Protein AF-W2D1Q8-F1 (afdb_monomer_lite)

Sequence (100 aa):
IPGSVEIGEDLYFDGDFEVLKHHLKSDNSAYGQVKFFLGYSGWTKEQLDSEIVCNSWLVGHSSCRSLILARDDSFWNHVVERLGHPYSTWINYPKNPEMN

Structure (mmCIF, N/CA/C/O backbone):
data_AF-W2D1Q8-F1
#
_entry.id   AF-W2D1Q8-F1
#
loop_
_atom_site.group_PDB
_atom_site.id
_atom_site.type_symbol
_atom_site.label_atom_id
_atom_site.label_alt_id
_atom_site.label_comp_id
_atom_site.label_asym_id
_atom_site.label_entity_id
_atom_site.label_seq_id
_atom_site.pdbx_PDB_ins_code
_atom_site.Cartn_x
_atom_site.Cartn_y
_atom_site.Cartn_z
_atom_site.occupancy
_atom_site.B_iso_or_equiv
_atom_site.auth_seq_id
_atom_site.auth_comp_id
_atom_site.auth_asym_id
_atom_site.auth_atom_id
_atom_site.pdbx_PDB_model_num
ATOM 1 N N . ILE A 1 1 ? -17.032 -5.117 7.156 1.00 81.62 1 ILE A N 1
ATOM 2 C CA . ILE A 1 1 ? -17.776 -3.833 7.242 1.00 81.62 1 ILE A CA 1
ATOM 3 C C . ILE A 1 1 ? -18.638 -3.736 5.987 1.00 81.62 1 ILE A C 1
ATOM 5 O O . ILE A 1 1 ? -18.155 -4.160 4.946 1.00 81.62 1 ILE A O 1
ATOM 9 N N . PRO A 1 2 ? -19.898 -3.277 6.034 1.00 85.62 2 PRO A N 1
ATOM 10 C CA . PRO A 1 2 ? -20.704 -3.132 4.821 1.00 85.62 2 PRO A CA 1
ATOM 11 C C . PRO A 1 2 ? -20.028 -2.207 3.798 1.00 85.62 2 PRO A C 1
ATOM 13 O O . PRO A 1 2 ? -19.421 -1.208 4.178 1.00 85.62 2 PRO A O 1
ATOM 16 N N . GLY A 1 3 ? -20.122 -2.547 2.511 1.00 86.69 3 GLY A N 1
ATOM 17 C CA . GLY A 1 3 ? -19.537 -1.751 1.426 1.00 86.69 3 GLY A CA 1
ATOM 18 C C . GLY A 1 3 ? -18.022 -1.891 1.248 1.00 86.69 3 GLY A C 1
ATOM 19 O O . GLY A 1 3 ? -17.469 -1.214 0.391 1.00 86.69 3 GLY A O 1
ATOM 20 N N . SER A 1 4 ? -17.349 -2.752 2.018 1.00 90.06 4 SER A N 1
ATOM 21 C CA . SER A 1 4 ? -15.922 -3.015 1.819 1.00 90.06 4 SER A CA 1
ATOM 22 C C . SER A 1 4 ? -15.670 -3.887 0.593 1.00 90.06 4 SER A C 1
ATOM 24 O O . SER A 1 4 ? -16.371 -4.879 0.386 1.00 90.06 4 SER A O 1
ATOM 26 N N . VAL A 1 5 ? -14.630 -3.559 -0.166 1.00 89.44 5 VAL A N 1
ATOM 27 C CA . VAL A 1 5 ? -14.182 -4.294 -1.352 1.00 89.44 5 VAL A CA 1
ATOM 28 C C . VAL A 1 5 ? -12.946 -5.111 -0.998 1.00 89.44 5 VAL A C 1
ATOM 30 O O . VAL A 1 5 ? -11.983 -4.582 -0.453 1.00 89.44 5 VAL A O 1
ATOM 33 N N . GLU A 1 6 ? -12.954 -6.403 -1.304 1.00 89.31 6 GLU A N 1
ATOM 34 C CA . GLU A 1 6 ? -11.775 -7.252 -1.126 1.00 89.31 6 GLU A CA 1
ATOM 35 C C . GLU A 1 6 ? -10.734 -6.936 -2.210 1.00 89.31 6 GLU A C 1
ATOM 37 O O . GLU A 1 6 ? -11.036 -6.966 -3.404 1.00 89.31 6 GLU A O 1
ATOM 42 N N . ILE A 1 7 ? -9.514 -6.601 -1.788 1.00 87.19 7 ILE A N 1
ATOM 43 C CA . ILE A 1 7 ? -8.394 -6.243 -2.679 1.00 87.19 7 ILE A CA 1
ATOM 44 C C . ILE A 1 7 ? -7.201 -7.198 -2.543 1.00 87.19 7 ILE A C 1
ATOM 46 O O . ILE A 1 7 ? -6.200 -7.050 -3.242 1.00 87.19 7 ILE A O 1
ATOM 50 N N . GLY A 1 8 ? -7.289 -8.173 -1.641 1.00 81.88 8 GLY A N 1
ATOM 51 C CA . GLY A 1 8 ? -6.276 -9.193 -1.408 1.00 81.88 8 GLY A CA 1
ATOM 52 C C . GLY A 1 8 ? -6.725 -10.170 -0.327 1.00 81.88 8 GLY A C 1
ATOM 53 O O . GLY A 1 8 ? -7.757 -9.964 0.302 1.00 81.88 8 GLY A O 1
ATOM 54 N N . GLU A 1 9 ? -5.928 -11.212 -0.095 1.00 81.50 9 GLU A N 1
ATOM 55 C CA . GLU A 1 9 ? -6.224 -12.245 0.904 1.00 81.50 9 GLU A CA 1
ATOM 56 C C . GLU A 1 9 ? -6.358 -11.617 2.300 1.00 81.50 9 GLU A C 1
ATOM 58 O O . GLU A 1 9 ? -5.399 -11.039 2.826 1.00 81.50 9 GLU A O 1
ATOM 63 N N . ASP A 1 10 ? -7.573 -11.665 2.850 1.00 83.31 10 ASP A N 1
ATOM 64 C CA . ASP A 1 10 ? -7.965 -11.022 4.110 1.00 83.31 10 ASP A CA 1
ATOM 65 C C . ASP A 1 10 ? -7.700 -9.501 4.167 1.00 83.31 10 ASP A C 1
ATOM 67 O O . ASP A 1 10 ? -7.578 -8.914 5.248 1.00 83.31 10 ASP A O 1
ATOM 71 N N . LEU A 1 11 ? -7.621 -8.833 3.009 1.00 86.31 11 LEU A N 1
ATOM 72 C CA . LEU A 1 11 ? -7.415 -7.390 2.898 1.00 86.31 11 LEU A CA 1
ATOM 73 C C . LEU A 1 11 ? -8.595 -6.725 2.202 1.00 86.31 11 LEU A C 1
ATOM 75 O O . LEU A 1 11 ? -8.882 -6.956 1.027 1.00 86.31 11 LEU A O 1
ATOM 79 N N . TYR A 1 12 ? -9.223 -5.815 2.934 1.00 88.00 12 TYR A N 1
ATOM 80 C CA . TYR A 1 12 ? -10.405 -5.101 2.489 1.00 88.00 12 TYR A CA 1
ATOM 81 C C . TYR A 1 12 ? -10.106 -3.608 2.401 1.00 88.00 12 TYR A C 1
ATOM 83 O O . TYR A 1 12 ? -9.486 -3.027 3.295 1.00 88.00 12 TYR A O 1
ATOM 91 N N . PHE A 1 13 ? -10.552 -2.999 1.311 1.00 87.69 13 PHE A N 1
ATOM 92 C CA . PHE A 1 13 ? -10.476 -1.575 1.056 1.00 87.69 13 PHE A CA 1
ATOM 93 C C . PHE A 1 13 ? -11.864 -0.958 1.113 1.00 87.69 13 PHE A C 1
ATOM 95 O O . PHE A 1 13 ? -12.836 -1.549 0.646 1.00 87.69 13 PHE A O 1
ATOM 102 N N . ASP A 1 14 ? -11.915 0.261 1.638 1.00 82.19 14 ASP A N 1
ATOM 103 C CA . ASP A 1 14 ? -13.140 1.042 1.755 1.00 82.19 14 ASP A CA 1
ATOM 104 C C . ASP A 1 14 ? -14.226 0.361 2.615 1.00 82.19 14 ASP A C 1
ATOM 106 O O . ASP A 1 14 ? -14.059 -0.735 3.164 1.00 82.19 14 ASP A O 1
ATOM 110 N N . GLY A 1 15 ? -15.335 1.060 2.808 1.00 85.69 15 GLY A N 1
ATOM 111 C CA . GLY A 1 15 ? -16.495 0.585 3.545 1.00 85.69 15 GLY A CA 1
ATOM 112 C C . GLY A 1 15 ? -17.146 1.694 4.353 1.00 85.69 15 GLY A C 1
ATOM 113 O O . GLY A 1 15 ? -16.695 2.837 4.386 1.00 85.69 15 GLY A O 1
ATOM 114 N N . ASP A 1 16 ? -18.229 1.347 5.038 1.00 88.69 16 ASP A N 1
ATOM 115 C CA . ASP A 1 16 ? -18.951 2.304 5.867 1.00 88.69 16 ASP A CA 1
ATOM 116 C C . ASP A 1 16 ? -18.084 2.803 7.040 1.00 88.69 16 ASP A C 1
ATOM 118 O O . ASP A 1 16 ? -17.812 2.094 8.019 1.00 88.69 16 ASP A O 1
ATOM 122 N N . PHE A 1 17 ? -17.659 4.063 6.928 1.00 86.00 17 PHE A N 1
ATOM 123 C CA . PHE A 1 17 ? -16.808 4.733 7.902 1.00 86.00 17 PHE A CA 1
ATOM 124 C C . PHE A 1 17 ? -17.484 4.917 9.268 1.00 86.00 17 PHE A C 1
ATOM 126 O O . PHE A 1 17 ? -16.804 4.874 10.298 1.00 86.00 17 PHE A O 1
ATOM 133 N N . GLU A 1 18 ? -18.805 5.109 9.316 1.00 86.75 18 GLU A N 1
ATOM 134 C CA . GLU A 1 18 ? -19.532 5.241 10.582 1.00 86.75 18 GLU A CA 1
ATOM 135 C C . GLU A 1 18 ? -19.621 3.898 11.302 1.00 86.75 18 GLU A C 1
ATOM 137 O O . GLU A 1 18 ? -19.355 3.825 12.506 1.00 86.75 18 GLU A O 1
ATOM 142 N N . VAL A 1 19 ? -19.896 2.821 10.562 1.00 86.81 19 VAL A N 1
ATOM 143 C CA . VAL A 1 19 ? -19.895 1.455 11.104 1.00 86.81 19 VAL A CA 1
ATOM 144 C C . VAL A 1 19 ? -18.501 1.089 11.618 1.00 86.81 19 VAL A C 1
ATOM 146 O O . VAL A 1 19 ? -18.368 0.592 12.738 1.00 86.81 19 VAL A O 1
ATOM 149 N N . LEU A 1 20 ? -17.446 1.407 10.862 1.00 86.75 20 LEU A N 1
ATOM 150 C CA . LEU A 1 20 ? -16.063 1.187 11.291 1.00 86.75 20 LEU A CA 1
ATOM 151 C C . LEU A 1 20 ? -15.731 1.955 12.580 1.00 86.75 20 LEU A C 1
ATOM 153 O O . LEU A 1 20 ? -15.170 1.380 13.514 1.00 86.75 20 LEU A O 1
ATOM 157 N N . LYS A 1 21 ? -16.108 3.237 12.671 1.00 85.31 21 LYS A N 1
ATOM 158 C CA . LYS A 1 21 ? -15.917 4.044 13.888 1.00 85.31 21 LYS A CA 1
ATOM 159 C C . LYS A 1 21 ? -16.682 3.487 15.083 1.00 85.31 21 LYS A C 1
ATOM 161 O O . LYS A 1 21 ? -16.163 3.542 16.196 1.00 85.31 21 LYS A O 1
ATOM 166 N N . HIS A 1 22 ? -17.898 2.983 14.877 1.00 87.06 22 HIS A N 1
ATOM 167 C CA . HIS A 1 22 ? -18.671 2.354 15.943 1.00 87.06 22 HIS A CA 1
ATOM 168 C C . HIS A 1 22 ? -17.951 1.108 16.472 1.00 87.06 22 HIS A C 1
ATOM 170 O O . HIS A 1 22 ? -17.718 1.017 17.675 1.00 87.06 22 HIS A O 1
ATOM 176 N N . HIS A 1 23 ? -17.497 0.229 15.572 1.00 83.56 23 HIS A N 1
ATOM 177 C CA . HIS A 1 23 ? -16.746 -0.975 15.931 1.00 83.56 23 HIS A CA 1
ATOM 178 C C . HIS A 1 23 ? -15.439 -0.670 16.670 1.00 83.56 23 HIS A C 1
ATOM 180 O O . HIS A 1 23 ? -15.168 -1.288 17.696 1.00 83.56 23 HIS A O 1
ATOM 186 N N . LEU A 1 24 ? -14.670 0.321 16.207 1.00 83.94 24 LEU A N 1
ATOM 187 C CA . LEU A 1 24 ? -13.424 0.745 16.860 1.00 83.94 24 LEU A CA 1
ATOM 188 C C . LEU A 1 24 ? -13.645 1.300 18.275 1.00 83.94 24 LEU A C 1
ATOM 190 O O . LEU A 1 24 ? -12.747 1.227 19.107 1.00 83.94 24 LEU A O 1
ATOM 194 N N . LYS A 1 25 ? -14.818 1.885 18.545 1.00 83.56 25 LYS A N 1
ATOM 195 C CA . LYS A 1 25 ? -15.176 2.406 19.874 1.00 83.56 25 LYS A CA 1
ATOM 196 C C . LYS A 1 25 ? -15.739 1.332 20.798 1.00 83.56 25 LYS A C 1
ATOM 198 O O . LYS A 1 25 ? -15.598 1.461 22.010 1.00 83.56 25 LYS A O 1
ATOM 203 N N . SER A 1 26 ? -16.419 0.327 20.247 1.00 82.75 26 SER A N 1
ATOM 204 C CA . SER A 1 26 ? -17.038 -0.748 21.025 1.00 82.75 26 SER A CA 1
ATOM 205 C C . SER A 1 26 ? -16.067 -1.873 21.372 1.00 82.75 26 SER A C 1
ATOM 207 O O . SER A 1 26 ? -16.257 -2.538 22.386 1.00 82.75 26 SER A O 1
ATOM 209 N N . ASP A 1 27 ? -15.059 -2.108 20.530 1.00 73.06 27 ASP A N 1
ATOM 210 C CA . ASP A 1 27 ? -14.138 -3.230 20.673 1.00 73.06 27 ASP A CA 1
ATOM 211 C C . ASP A 1 27 ? -12.700 -2.829 20.313 1.00 73.06 27 ASP A C 1
ATOM 213 O O . ASP A 1 27 ? -12.409 -2.339 19.220 1.00 73.06 27 ASP A O 1
ATOM 217 N N . ASN A 1 28 ? -11.779 -3.093 21.241 1.00 69.69 28 ASN A N 1
ATOM 218 C CA . ASN A 1 28 ? -10.356 -2.851 21.042 1.00 69.69 28 ASN A CA 1
ATOM 219 C C . ASN A 1 28 ? -9.681 -3.911 20.145 1.00 69.69 28 ASN A C 1
ATOM 221 O O . ASN A 1 28 ? -8.512 -3.752 19.790 1.00 69.69 28 ASN A O 1
ATOM 225 N N . SER A 1 29 ? -10.371 -4.987 19.758 1.00 71.44 29 SER A N 1
ATOM 226 C CA . SER A 1 29 ? -9.814 -6.036 18.889 1.00 71.44 29 SER A CA 1
ATOM 227 C C . SER A 1 29 ? -9.389 -5.520 17.506 1.00 71.44 29 SER A C 1
ATOM 229 O O . SER A 1 29 ? -8.481 -6.077 16.889 1.00 71.44 29 SER A O 1
ATOM 231 N N . ALA A 1 30 ? -9.982 -4.415 17.045 1.00 69.69 30 ALA A N 1
ATOM 232 C CA . ALA A 1 30 ? -9.677 -3.786 15.763 1.00 69.69 30 ALA A CA 1
ATOM 233 C C . ALA A 1 30 ? -8.387 -2.933 15.770 1.00 69.69 30 ALA A C 1
ATOM 235 O O . ALA A 1 30 ? -7.906 -2.529 14.703 1.00 69.69 30 ALA A O 1
ATOM 236 N N . TYR A 1 31 ? -7.779 -2.678 16.938 1.00 70.81 31 TYR A N 1
ATOM 237 C CA . TYR A 1 31 ? -6.494 -1.978 17.005 1.00 70.81 31 TYR A CA 1
ATOM 238 C C . TYR A 1 31 ? -5.403 -2.786 16.293 1.00 70.81 31 TYR A C 1
ATOM 240 O O . TYR A 1 31 ? -5.119 -3.931 16.628 1.00 70.81 31 TYR A O 1
ATOM 248 N N . GLY A 1 32 ? -4.763 -2.166 15.298 1.00 73.81 32 GLY A N 1
ATOM 249 C CA . GLY A 1 32 ? -3.708 -2.802 14.504 1.00 73.81 32 GLY A CA 1
ATOM 250 C C . GLY A 1 32 ? -4.204 -3.663 13.340 1.00 73.81 32 GLY A C 1
ATOM 251 O O . GLY A 1 32 ? -3.368 -4.193 12.617 1.00 73.81 32 GLY A O 1
ATOM 252 N N . GLN A 1 33 ? -5.521 -3.760 13.128 1.00 81.00 33 GLN A N 1
ATOM 253 C CA . GLN A 1 33 ? -6.123 -4.390 11.943 1.00 81.00 33 GLN A CA 1
ATOM 254 C C . GLN A 1 33 ? -6.608 -3.360 10.912 1.00 81.00 33 GLN A C 1
ATOM 256 O O . GLN A 1 33 ? -6.879 -3.699 9.766 1.00 81.00 33 GLN A O 1
ATOM 261 N N . VAL A 1 34 ? -6.699 -2.090 11.314 1.00 83.81 34 VAL A N 1
ATOM 262 C CA . VAL A 1 34 ? -7.194 -0.988 10.486 1.00 83.81 34 VAL A CA 1
ATOM 263 C C . VAL A 1 34 ? -6.099 0.057 10.321 1.00 83.81 34 VAL A C 1
ATOM 265 O O . VAL A 1 34 ? -5.456 0.459 11.296 1.00 83.81 34 VAL A O 1
ATOM 268 N N . LYS A 1 35 ? -5.911 0.527 9.087 1.00 83.94 35 LYS A N 1
ATOM 269 C CA . LYS A 1 35 ? -4.984 1.606 8.752 1.00 83.94 35 LYS A CA 1
ATOM 270 C C . LYS A 1 35 ? -5.699 2.653 7.909 1.00 83.94 35 LYS A C 1
ATOM 272 O O . LYS A 1 35 ? -6.321 2.327 6.905 1.00 83.94 35 LYS A O 1
ATOM 277 N N . PHE A 1 36 ? -5.604 3.905 8.339 1.00 84.06 36 PHE A N 1
ATOM 278 C CA . PHE A 1 36 ? -6.174 5.040 7.625 1.00 84.06 36 PHE A CA 1
ATOM 279 C C . PHE A 1 36 ? -5.105 5.692 6.756 1.00 84.06 36 PHE A C 1
ATOM 281 O O . PHE A 1 36 ? -3.984 5.923 7.213 1.00 84.06 36 PHE A O 1
ATOM 288 N N . PHE A 1 37 ? -5.476 6.012 5.523 1.00 83.00 37 PHE A N 1
ATOM 289 C CA . PHE A 1 37 ? -4.651 6.758 4.583 1.00 83.00 37 PHE A CA 1
ATOM 290 C C . PHE A 1 37 ? -5.388 8.039 4.203 1.00 83.00 37 PHE A C 1
ATOM 292 O O . PHE A 1 37 ? -6.601 8.020 3.994 1.00 83.00 37 PHE A O 1
ATOM 299 N N . LEU A 1 38 ? -4.661 9.154 4.145 1.00 83.31 38 LEU A N 1
ATOM 300 C CA . LEU A 1 38 ? -5.193 10.428 3.681 1.00 83.31 38 LEU A CA 1
ATOM 301 C C . LEU A 1 38 ? -4.567 10.748 2.325 1.00 83.31 38 LEU A C 1
ATOM 303 O O . LEU A 1 38 ? -3.358 10.944 2.234 1.00 83.31 38 LEU A O 1
ATOM 307 N N . GLY A 1 39 ? -5.408 10.807 1.295 1.00 82.31 39 GLY A N 1
ATOM 308 C CA . GLY A 1 39 ? -4.969 10.946 -0.089 1.00 82.31 39 GLY A CA 1
ATOM 309 C C . GLY A 1 39 ? -4.686 9.602 -0.756 1.00 82.31 39 GLY A C 1
ATOM 310 O O . GLY A 1 39 ? -4.696 8.545 -0.126 1.00 82.31 39 GLY A O 1
ATOM 311 N N . TYR A 1 40 ? -4.472 9.661 -2.063 1.00 86.00 40 TYR A N 1
ATOM 312 C CA . TYR A 1 40 ? -4.157 8.510 -2.894 1.00 86.00 40 TYR A CA 1
ATOM 313 C C . TYR A 1 40 ? -3.232 8.948 -4.025 1.00 86.00 40 TYR A C 1
ATOM 315 O O . TYR A 1 40 ? -3.273 10.098 -4.465 1.00 86.00 40 TYR A O 1
ATOM 323 N N . SER A 1 41 ? -2.414 8.017 -4.501 1.00 85.44 41 SER A N 1
ATOM 324 C CA . SER A 1 41 ? -1.707 8.174 -5.768 1.00 85.44 41 SER A CA 1
ATOM 325 C C . SER A 1 41 ? -2.612 7.671 -6.884 1.00 85.44 41 SER A C 1
ATOM 327 O O . SER A 1 41 ? -3.195 6.592 -6.771 1.00 85.44 41 S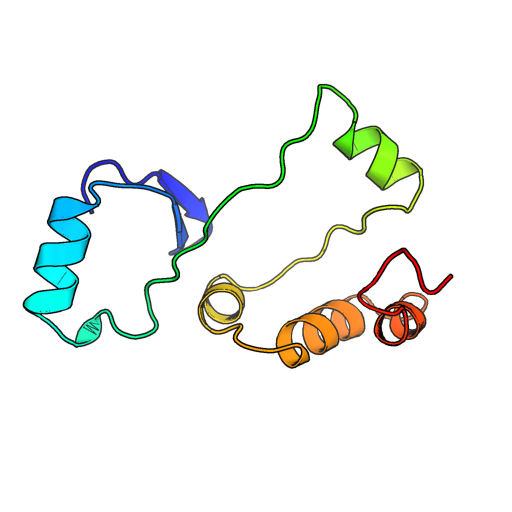ER A O 1
ATOM 329 N N . GLY A 1 42 ? -2.763 8.465 -7.940 1.00 87.75 42 GLY A N 1
ATOM 330 C CA . GLY A 1 42 ? -3.558 8.118 -9.111 1.00 87.75 42 GLY A CA 1
ATOM 331 C C . GLY A 1 42 ? -2.707 8.193 -10.368 1.00 87.75 42 GLY A C 1
ATOM 332 O O . GLY A 1 42 ? -1.876 9.089 -10.497 1.00 87.75 42 GLY A O 1
ATOM 333 N N . TRP A 1 43 ? -2.943 7.270 -11.294 1.00 90.56 43 TRP A N 1
ATOM 334 C CA . TRP A 1 43 ? -2.278 7.242 -12.591 1.00 90.56 43 TRP A CA 1
ATOM 335 C C . TRP A 1 43 ? -3.279 7.531 -13.701 1.00 90.56 43 TRP A C 1
ATOM 337 O O . TRP A 1 43 ? -4.430 7.088 -13.662 1.00 90.56 43 TRP A O 1
ATOM 347 N N . THR A 1 44 ? -2.824 8.271 -14.706 1.00 90.81 44 THR A N 1
ATOM 348 C CA . THR A 1 44 ? -3.546 8.407 -15.973 1.00 90.81 44 THR A CA 1
ATOM 349 C C . THR A 1 44 ? -3.389 7.137 -16.817 1.00 90.81 44 THR A C 1
ATOM 351 O O . THR A 1 44 ? -2.569 6.264 -16.518 1.00 90.81 44 THR A O 1
ATOM 354 N N . LYS A 1 45 ? -4.211 6.992 -17.863 1.00 91.69 45 LYS A N 1
ATOM 355 C CA . LYS A 1 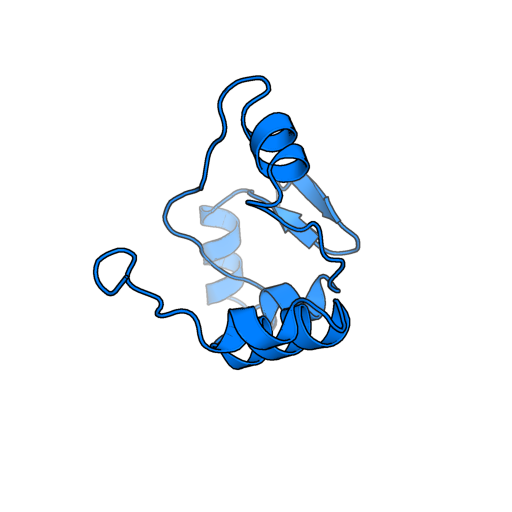45 ? -4.182 5.813 -18.741 1.00 91.69 45 LYS A CA 1
ATOM 356 C C . LYS A 1 45 ? -2.763 5.588 -19.286 1.00 91.69 45 LYS A C 1
ATOM 358 O O . LYS A 1 45 ? -2.158 6.536 -19.768 1.00 91.69 45 LYS A O 1
ATOM 363 N N . GLU A 1 46 ? -2.263 4.351 -19.205 1.00 90.31 46 GLU A N 1
ATOM 364 C CA . GLU A 1 46 ? -0.928 3.911 -19.673 1.00 90.31 46 GLU A CA 1
ATOM 365 C C . GLU A 1 46 ? 0.281 4.530 -18.937 1.00 90.31 46 GLU A C 1
ATOM 367 O O . GLU A 1 46 ? 1.424 4.152 -19.204 1.00 90.31 46 GLU A O 1
ATOM 372 N N . GLN A 1 47 ? 0.064 5.434 -17.976 1.00 89.62 47 GLN A N 1
ATOM 373 C CA . GLN A 1 47 ? 1.151 6.076 -17.236 1.00 89.62 47 GLN A CA 1
ATOM 374 C C . GLN A 1 47 ? 1.906 5.077 -16.359 1.00 89.62 47 GLN A C 1
ATOM 376 O O . GLN A 1 47 ? 3.127 5.004 -16.438 1.00 89.62 47 GLN A O 1
ATOM 381 N N . LEU A 1 48 ? 1.189 4.282 -15.558 1.00 87.44 48 LEU A N 1
ATOM 382 C CA . LEU A 1 48 ? 1.815 3.294 -14.677 1.00 87.44 48 LEU A CA 1
ATOM 383 C C . LEU A 1 48 ? 2.626 2.267 -15.479 1.00 87.44 48 LEU A C 1
ATOM 385 O O . LEU A 1 48 ? 3.770 1.987 -15.136 1.00 87.44 48 LEU A O 1
ATOM 389 N N . ASP A 1 49 ? 2.060 1.759 -16.576 1.00 88.25 49 ASP A N 1
ATOM 390 C CA . ASP A 1 49 ? 2.736 0.797 -17.450 1.00 88.25 49 ASP A CA 1
ATOM 391 C C . ASP A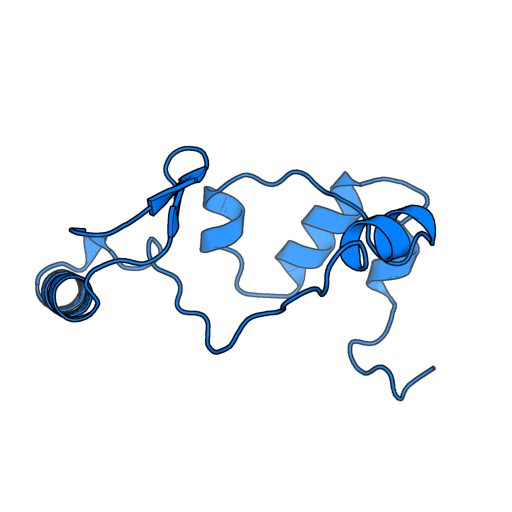 1 49 ? 4.020 1.391 -18.040 1.00 88.25 49 ASP A C 1
ATOM 393 O O . ASP A 1 49 ? 5.073 0.752 -18.031 1.00 88.25 49 ASP A O 1
ATOM 397 N N . SER A 1 50 ? 3.956 2.647 -18.494 1.00 87.50 50 SER A N 1
ATOM 398 C CA . SER A 1 50 ? 5.118 3.365 -19.023 1.00 87.50 50 SER A CA 1
ATOM 399 C C . SER A 1 50 ? 6.192 3.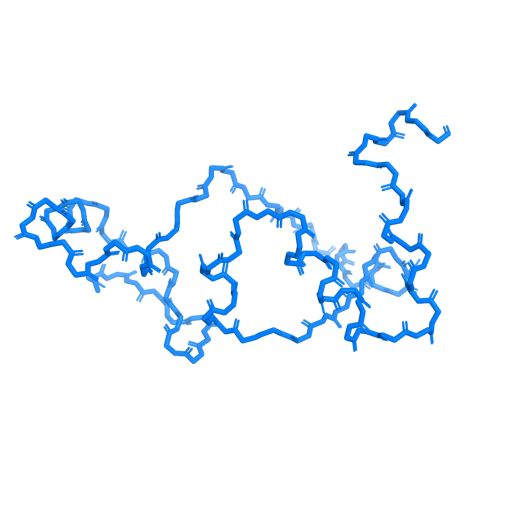573 -17.955 1.00 87.50 50 SER A C 1
ATOM 401 O O . SER A 1 50 ? 7.374 3.370 -18.221 1.00 87.50 50 SER A O 1
ATOM 403 N N . GLU A 1 51 ? 5.804 3.945 -16.735 1.00 85.44 51 GLU A N 1
ATOM 404 C CA . GLU A 1 51 ? 6.743 4.161 -15.633 1.00 85.44 51 GLU A CA 1
ATOM 405 C C . GLU A 1 51 ? 7.400 2.844 -15.172 1.00 85.44 51 GLU A C 1
ATOM 407 O O . GLU A 1 51 ? 8.587 2.841 -14.835 1.00 85.44 51 GLU A O 1
ATOM 412 N N . ILE A 1 52 ? 6.682 1.716 -15.218 1.00 85.50 52 ILE A N 1
ATOM 413 C CA . ILE A 1 52 ? 7.252 0.380 -14.973 1.00 85.50 52 ILE A CA 1
ATOM 414 C C . ILE A 1 52 ? 8.280 0.030 -16.060 1.00 85.50 52 ILE A C 1
ATOM 416 O O . ILE A 1 52 ? 9.397 -0.376 -15.740 1.00 85.50 52 ILE A O 1
ATOM 420 N N . VAL A 1 53 ? 7.949 0.232 -17.342 1.00 85.56 53 VAL A N 1
ATOM 421 C CA . VAL A 1 53 ? 8.872 -0.030 -18.468 1.00 85.56 53 VAL A CA 1
ATOM 422 C C . VAL A 1 53 ? 10.114 0.868 -18.404 1.00 85.56 53 VAL A C 1
ATOM 424 O O . VAL A 1 53 ? 11.220 0.426 -18.714 1.00 85.56 53 VAL A O 1
ATOM 427 N N . CYS A 1 54 ? 9.959 2.111 -17.945 1.00 82.94 54 CYS A N 1
ATOM 428 C CA . CYS A 1 54 ? 11.053 3.058 -17.727 1.00 82.94 54 CYS A CA 1
ATOM 429 C C . CYS A 1 54 ? 11.857 2.798 -16.436 1.00 82.94 54 CYS A C 1
ATOM 431 O O . CYS A 1 54 ? 12.668 3.644 -16.059 1.00 82.94 54 CYS A O 1
ATOM 433 N N . ASN A 1 55 ? 11.650 1.669 -15.743 1.00 77.69 55 ASN A N 1
ATOM 434 C CA . ASN A 1 55 ? 12.283 1.332 -14.458 1.00 77.69 55 ASN A CA 1
ATOM 435 C C . ASN A 1 55 ? 12.097 2.406 -13.365 1.00 77.69 55 ASN A C 1
ATOM 437 O O . ASN A 1 55 ? 12.913 2.512 -12.450 1.00 77.69 55 ASN A O 1
ATOM 441 N N . SER A 1 56 ? 11.039 3.216 -13.461 1.00 76.06 56 SER A N 1
ATOM 442 C CA . SER A 1 56 ? 10.685 4.227 -12.455 1.00 76.06 56 SER A CA 1
ATOM 443 C C . SER A 1 56 ? 9.863 3.628 -11.310 1.00 76.06 56 SER A C 1
ATOM 445 O O . SER A 1 56 ? 9.932 4.118 -10.187 1.00 76.06 56 SER A O 1
ATOM 447 N N . TRP A 1 57 ? 9.150 2.525 -11.568 1.00 81.31 57 TRP A N 1
ATOM 448 C CA . TRP A 1 57 ? 8.520 1.696 -10.539 1.00 81.31 57 TRP A CA 1
ATOM 449 C C . TRP A 1 57 ? 8.945 0.243 -10.661 1.00 81.31 57 TRP A C 1
ATOM 451 O O . TRP A 1 57 ? 9.115 -0.286 -11.758 1.00 81.31 57 TRP A O 1
ATOM 461 N N . LEU A 1 58 ? 9.038 -0.418 -9.511 1.00 79.44 58 LEU A N 1
ATOM 462 C CA . LEU A 1 58 ? 9.242 -1.854 -9.412 1.00 79.44 58 LEU A CA 1
ATOM 463 C C . LEU A 1 58 ? 8.053 -2.479 -8.684 1.00 79.44 58 LEU A C 1
ATOM 465 O O . LEU A 1 58 ? 7.640 -2.005 -7.624 1.00 79.44 58 LEU A O 1
ATOM 469 N N . VAL A 1 59 ? 7.508 -3.553 -9.247 1.00 81.00 59 VAL A N 1
ATOM 470 C CA . VAL A 1 59 ? 6.385 -4.277 -8.646 1.00 81.00 59 VAL A CA 1
ATOM 471 C C . VAL A 1 59 ? 6.935 -5.315 -7.672 1.00 81.00 59 VAL A C 1
ATOM 473 O O . VAL A 1 59 ? 7.660 -6.226 -8.065 1.00 81.00 59 VAL A O 1
ATOM 476 N N . GLY A 1 60 ? 6.599 -5.169 -6.390 1.00 78.00 60 GLY A N 1
ATOM 477 C CA . GLY A 1 60 ? 6.987 -6.099 -5.331 1.00 78.00 60 GLY A CA 1
ATOM 478 C C . GLY A 1 60 ? 5.790 -6.813 -4.713 1.00 78.00 60 GLY A C 1
ATOM 479 O O . GLY A 1 60 ? 4.691 -6.267 -4.644 1.00 78.00 60 GLY A O 1
ATOM 480 N N . HIS A 1 61 ? 6.019 -8.022 -4.200 1.00 74.31 61 HIS A N 1
ATOM 481 C CA . HIS A 1 61 ? 5.003 -8.795 -3.484 1.00 74.31 61 HIS A CA 1
ATOM 482 C C . HIS A 1 61 ? 5.204 -8.703 -1.965 1.00 74.31 61 HIS A C 1
ATOM 484 O O . HIS A 1 61 ? 6.290 -8.943 -1.427 1.00 74.31 61 HIS A O 1
ATOM 490 N N . SER A 1 62 ? 4.137 -8.368 -1.241 1.00 73.00 62 SER A N 1
ATOM 491 C CA . SER A 1 62 ? 4.130 -8.276 0.224 1.00 73.00 62 SER A CA 1
ATOM 492 C C . SER A 1 62 ? 2.876 -8.918 0.789 1.00 73.00 62 SER A C 1
ATOM 494 O O . SER A 1 62 ? 1.829 -8.883 0.154 1.00 73.00 62 SER A O 1
ATOM 496 N N . SER A 1 63 ? 2.976 -9.493 1.987 1.00 77.44 63 SER A N 1
ATOM 497 C CA . SER A 1 63 ? 1.800 -10.026 2.670 1.00 77.44 63 SER A CA 1
ATOM 498 C C . SER A 1 63 ? 0.912 -8.888 3.180 1.00 77.44 63 SER A C 1
ATOM 500 O O . SER A 1 63 ? 1.401 -7.851 3.646 1.00 77.44 63 SER A O 1
ATOM 502 N N . CYS A 1 64 ? -0.403 -9.104 3.140 1.00 75.56 64 CYS A N 1
ATOM 503 C CA . CYS A 1 64 ? -1.413 -8.158 3.618 1.00 75.56 64 CYS A CA 1
ATOM 504 C C . CYS A 1 64 ? -1.166 -7.7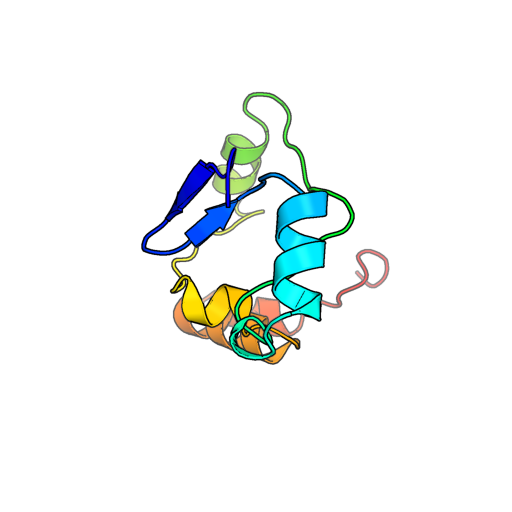37 5.076 1.00 75.56 64 CYS A C 1
ATOM 506 O O . CYS A 1 64 ? -1.234 -6.558 5.423 1.00 75.56 64 CYS A O 1
ATOM 508 N N . ARG A 1 65 ? -0.764 -8.691 5.926 1.00 74.50 65 ARG A N 1
ATOM 509 C CA . ARG A 1 65 ? -0.429 -8.436 7.334 1.00 74.50 65 ARG A CA 1
ATOM 510 C C . ARG A 1 65 ? 0.755 -7.482 7.496 1.00 74.50 65 ARG A C 1
ATOM 512 O O . ARG A 1 65 ? 0.702 -6.590 8.342 1.00 74.50 65 ARG A O 1
ATOM 519 N N . SER A 1 66 ? 1.810 -7.640 6.697 1.00 74.62 66 SER A N 1
ATOM 520 C CA . SER A 1 66 ? 2.967 -6.741 6.757 1.00 74.62 66 SER A CA 1
ATOM 521 C C . SER A 1 66 ? 2.611 -5.323 6.303 1.00 74.62 66 SER A C 1
ATOM 523 O O . SER A 1 66 ? 3.124 -4.371 6.881 1.00 74.62 66 SER A O 1
ATOM 525 N N . LEU A 1 67 ? 1.692 -5.164 5.343 1.00 76.94 67 LEU A N 1
ATOM 526 C CA . LEU A 1 67 ? 1.218 -3.850 4.882 1.00 76.94 67 LEU A CA 1
ATOM 527 C C . LEU A 1 67 ? 0.454 -3.074 5.968 1.00 76.94 67 LEU A C 1
ATOM 529 O O . LEU A 1 67 ? 0.677 -1.872 6.153 1.00 76.94 67 LEU A O 1
ATOM 533 N N . ILE A 1 68 ? -0.422 -3.756 6.712 1.00 78.44 68 ILE A N 1
ATOM 534 C CA . ILE A 1 68 ? -1.189 -3.148 7.813 1.00 78.44 68 ILE A CA 1
ATOM 535 C C . ILE A 1 68 ? -0.262 -2.778 8.981 1.00 78.44 68 ILE A C 1
ATOM 537 O O . ILE A 1 68 ? -0.407 -1.708 9.577 1.00 78.44 68 ILE A O 1
ATOM 541 N N . LEU A 1 69 ? 0.723 -3.630 9.285 1.00 76.50 69 LEU A N 1
ATOM 542 C CA . LEU A 1 69 ? 1.669 -3.423 10.386 1.00 76.50 69 LEU A CA 1
ATOM 543 C C . LEU A 1 69 ? 2.823 -2.467 10.052 1.00 76.50 69 LEU A C 1
ATOM 545 O O . LEU A 1 69 ? 3.510 -2.022 10.969 1.00 76.50 69 LEU A O 1
ATOM 549 N N . ALA A 1 70 ? 3.030 -2.125 8.778 1.00 77.62 70 ALA A N 1
ATOM 550 C CA . ALA A 1 70 ? 4.053 -1.178 8.349 1.00 77.62 70 ALA A CA 1
ATOM 551 C C . ALA A 1 70 ? 3.839 0.193 9.012 1.00 77.62 70 ALA A C 1
ATOM 553 O O . ALA A 1 70 ? 2.852 0.877 8.723 1.00 77.62 70 ALA A O 1
ATOM 554 N N . ARG A 1 71 ? 4.749 0.604 9.899 1.00 70.25 71 ARG A N 1
ATOM 555 C CA . ARG A 1 71 ? 4.666 1.882 10.634 1.00 70.25 71 ARG A CA 1
ATOM 556 C C . ARG A 1 71 ? 5.865 2.800 10.426 1.00 70.25 71 ARG A C 1
ATOM 558 O O . ARG A 1 71 ? 5.784 3.967 10.789 1.00 70.25 71 ARG A O 1
ATOM 565 N N . ASP A 1 72 ? 6.939 2.290 9.844 1.00 74.44 72 ASP A N 1
ATOM 566 C CA . ASP A 1 72 ? 8.207 2.991 9.696 1.00 74.44 72 ASP A CA 1
ATOM 567 C C . ASP A 1 72 ? 8.917 2.585 8.395 1.00 74.44 72 ASP A C 1
ATOM 569 O O . ASP A 1 72 ? 8.439 1.756 7.611 1.00 74.44 72 ASP A O 1
ATOM 573 N N . ASP A 1 73 ? 10.093 3.172 8.193 1.00 71.44 73 ASP A N 1
ATOM 574 C CA . ASP A 1 73 ? 10.956 2.914 7.040 1.00 71.44 73 ASP A CA 1
ATOM 575 C C . ASP A 1 73 ? 11.520 1.489 7.025 1.00 71.44 73 ASP A C 1
ATOM 577 O O . ASP A 1 73 ? 12.015 1.035 5.994 1.00 71.44 73 ASP A O 1
ATOM 581 N N . SER A 1 74 ? 11.408 0.741 8.131 1.00 73.19 74 SER A N 1
ATOM 582 C CA . SER A 1 74 ? 11.847 -0.652 8.154 1.00 73.19 74 SER A CA 1
ATOM 583 C C . SER A 1 74 ? 11.021 -1.495 7.190 1.00 73.19 74 SER A C 1
ATOM 585 O O . SER A 1 74 ? 11.579 -2.382 6.549 1.00 73.19 74 SER A O 1
ATOM 587 N N . PHE A 1 75 ? 9.729 -1.193 7.008 1.00 78.44 75 PHE A N 1
ATOM 588 C CA . PHE A 1 75 ? 8.911 -1.895 6.021 1.00 78.44 75 PHE A CA 1
ATOM 589 C C . PHE A 1 75 ? 9.443 -1.681 4.602 1.00 78.44 75 PHE A C 1
ATOM 591 O O . PHE A 1 75 ? 9.582 -2.646 3.854 1.00 78.44 75 PHE A O 1
ATOM 598 N N . TRP A 1 76 ? 9.780 -0.436 4.253 1.00 75.31 76 TRP A N 1
ATOM 599 C CA . TRP A 1 76 ? 10.381 -0.112 2.960 1.00 75.31 76 TRP A CA 1
ATOM 600 C C . TRP A 1 76 ? 11.688 -0.881 2.755 1.00 75.31 76 TRP A C 1
ATOM 602 O O . TRP A 1 76 ? 11.833 -1.571 1.747 1.00 75.31 76 TRP A O 1
ATOM 612 N N . ASN A 1 77 ? 12.576 -0.867 3.752 1.00 75.00 77 ASN A N 1
ATOM 613 C CA . ASN A 1 77 ? 13.844 -1.593 3.693 1.00 75.00 77 ASN A CA 1
ATOM 614 C C . ASN A 1 77 ? 13.627 -3.097 3.475 1.00 75.00 77 ASN A C 1
ATOM 616 O O . ASN A 1 77 ? 14.209 -3.661 2.557 1.00 75.00 77 ASN A O 1
ATOM 620 N N . HIS A 1 78 ? 12.711 -3.730 4.216 1.00 76.38 78 HIS A N 1
ATOM 621 C CA . HIS A 1 78 ? 12.391 -5.155 4.048 1.00 76.38 78 HIS A CA 1
ATOM 622 C C . HIS A 1 78 ? 11.763 -5.481 2.682 1.00 76.38 78 HIS A C 1
ATOM 624 O O . HIS A 1 78 ? 11.906 -6.595 2.172 1.00 76.38 78 HIS A O 1
ATOM 630 N N . VAL A 1 79 ? 11.002 -4.558 2.089 1.00 78.38 79 VAL A N 1
ATOM 631 C CA . VAL A 1 79 ? 10.451 -4.737 0.737 1.00 78.38 79 VAL A CA 1
ATOM 632 C C . VAL A 1 79 ? 11.570 -4.655 -0.298 1.00 78.38 79 VAL A C 1
ATOM 634 O O . VAL A 1 79 ? 11.668 -5.552 -1.131 1.00 78.38 79 VAL A O 1
ATOM 637 N N . VAL A 1 80 ? 12.433 -3.641 -0.213 1.00 75.75 80 VAL A N 1
ATOM 638 C CA . VAL A 1 80 ? 13.551 -3.442 -1.149 1.00 75.75 80 VAL A CA 1
ATOM 639 C C . VAL A 1 80 ? 14.600 -4.550 -1.024 1.00 75.75 80 VAL A C 1
ATOM 641 O O . VAL A 1 80 ? 15.071 -5.058 -2.037 1.00 75.75 80 VAL A O 1
ATOM 644 N N . GLU A 1 81 ? 14.913 -5.006 0.189 1.00 75.62 81 GLU A N 1
ATOM 645 C CA . GLU A 1 81 ? 15.811 -6.146 0.414 1.00 75.62 81 GLU A CA 1
ATOM 646 C C . GLU A 1 81 ? 15.285 -7.430 -0.239 1.00 75.62 81 GLU A C 1
ATOM 648 O O . GLU A 1 81 ? 16.049 -8.161 -0.870 1.00 75.62 81 GLU A O 1
ATOM 653 N N . ARG A 1 82 ? 13.971 -7.690 -0.161 1.00 74.88 82 ARG A N 1
ATOM 654 C CA . ARG A 1 82 ? 13.348 -8.860 -0.809 1.00 74.88 82 ARG A CA 1
ATOM 655 C C . ARG A 1 82 ? 13.352 -8.792 -2.335 1.00 74.88 82 ARG A C 1
ATOM 657 O O . ARG A 1 82 ? 13.257 -9.839 -2.970 1.00 74.88 82 ARG A O 1
ATOM 664 N N . LEU A 1 83 ? 13.458 -7.600 -2.918 1.00 72.94 83 LEU A N 1
ATOM 665 C CA . LEU A 1 83 ? 13.570 -7.416 -4.368 1.00 72.94 83 LEU A CA 1
ATOM 666 C C . LEU A 1 83 ? 14.972 -7.780 -4.898 1.00 72.94 83 LEU A C 1
ATOM 668 O O . LEU A 1 83 ? 15.121 -8.029 -6.093 1.00 72.94 83 LEU A O 1
ATOM 672 N N . GLY A 1 84 ? 15.980 -7.885 -4.021 1.00 68.12 84 GLY A N 1
ATOM 673 C CA . GLY A 1 84 ? 17.332 -8.349 -4.348 1.00 68.12 84 GLY A CA 1
ATOM 674 C C . GLY A 1 84 ? 18.246 -7.297 -4.999 1.00 68.12 84 GLY A C 1
ATOM 675 O O . GLY A 1 84 ? 17.873 -6.145 -5.227 1.00 68.12 84 GLY A O 1
ATOM 676 N N . HIS A 1 85 ? 19.490 -7.689 -5.301 1.00 54.84 85 HIS A N 1
ATOM 677 C CA . HIS A 1 85 ? 20.435 -6.850 -6.051 1.00 54.84 85 HIS A CA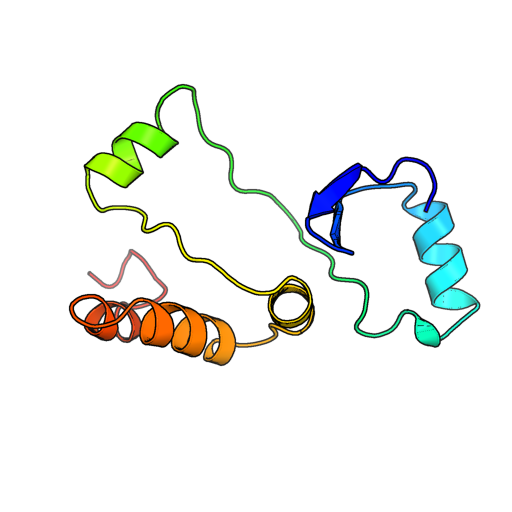 1
ATOM 678 C C . HIS A 1 85 ? 20.027 -6.825 -7.530 1.00 54.84 85 HIS A C 1
ATOM 680 O O . HIS A 1 85 ? 19.968 -7.896 -8.138 1.00 54.84 85 HIS A O 1
ATOM 686 N N . PRO A 1 86 ? 19.719 -5.644 -8.110 1.00 61.00 86 PRO A N 1
ATOM 687 C CA . PRO A 1 86 ? 20.457 -4.376 -7.957 1.00 61.00 86 PRO A CA 1
ATOM 688 C C . PRO A 1 86 ? 19.786 -3.249 -7.134 1.00 61.00 86 PRO A C 1
ATOM 690 O O . PRO A 1 86 ? 20.334 -2.148 -7.067 1.00 61.00 86 PRO A O 1
ATOM 693 N N . TYR A 1 87 ? 18.631 -3.474 -6.501 1.00 62.44 87 TYR A N 1
ATOM 694 C CA . TYR A 1 87 ? 17.795 -2.389 -5.950 1.00 62.44 87 TYR A CA 1
ATOM 695 C C . TYR A 1 87 ? 18.152 -1.954 -4.523 1.00 62.44 87 TYR A C 1
ATOM 697 O O . TYR A 1 87 ? 17.619 -0.967 -4.027 1.00 62.44 87 TYR A O 1
ATOM 705 N N . SER A 1 88 ? 19.102 -2.626 -3.871 1.00 59.66 88 SER A N 1
ATOM 706 C CA . SER A 1 88 ? 19.599 -2.274 -2.530 1.00 59.66 88 SER A CA 1
ATOM 707 C C . SER A 1 88 ? 20.051 -0.812 -2.410 1.00 59.66 88 SER A C 1
ATOM 709 O O . SER A 1 88 ? 19.957 -0.213 -1.343 1.00 59.66 88 SER A O 1
ATOM 711 N N . THR A 1 89 ? 20.528 -0.214 -3.505 1.00 59.22 89 THR A N 1
ATOM 712 C CA . THR A 1 89 ? 20.980 1.185 -3.544 1.00 59.22 89 THR A CA 1
ATOM 713 C C . THR A 1 89 ? 19.817 2.176 -3.400 1.00 59.22 89 THR A C 1
ATOM 715 O O . THR A 1 89 ? 20.044 3.303 -2.969 1.00 59.22 89 THR A O 1
ATOM 718 N N . TRP A 1 90 ? 18.573 1.759 -3.686 1.00 63.47 90 TRP A N 1
ATOM 719 C CA . TRP A 1 90 ? 17.357 2.578 -3.544 1.00 63.47 90 TRP A CA 1
ATOM 720 C C . TRP A 1 90 ? 17.008 2.896 -2.087 1.00 63.47 90 TRP A C 1
ATOM 722 O O . TRP A 1 90 ? 16.351 3.899 -1.824 1.00 63.47 90 TRP A O 1
ATOM 732 N N . ILE A 1 91 ? 17.504 2.102 -1.132 1.00 59.06 91 ILE A N 1
ATOM 733 C CA . ILE A 1 91 ? 17.359 2.366 0.311 1.00 59.06 91 ILE A CA 1
ATOM 734 C C . ILE A 1 91 ? 18.004 3.707 0.698 1.00 59.06 91 ILE A C 1
ATOM 736 O O . ILE A 1 91 ? 17.546 4.375 1.620 1.00 59.06 91 ILE A O 1
ATOM 740 N N . ASN A 1 92 ? 19.044 4.122 -0.032 1.00 59.50 92 ASN A N 1
ATOM 741 C CA . ASN A 1 92 ? 19.807 5.333 0.261 1.00 59.50 92 ASN A CA 1
ATOM 742 C C . ASN A 1 92 ? 19.312 6.575 -0.493 1.00 59.50 92 ASN A C 1
ATOM 744 O O . ASN A 1 92 ? 19.884 7.649 -0.304 1.00 59.50 92 ASN A O 1
ATOM 748 N N . TYR A 1 93 ? 18.292 6.461 -1.354 1.00 60.44 93 TYR A N 1
ATOM 749 C CA . TYR A 1 93 ? 17.765 7.637 -2.044 1.00 60.44 93 TYR A CA 1
ATOM 750 C C . TYR A 1 93 ? 16.979 8.504 -1.056 1.00 60.44 93 TYR A C 1
ATOM 752 O O . TYR A 1 93 ? 16.124 7.995 -0.323 1.00 60.44 93 TYR A O 1
ATOM 760 N N . PRO A 1 94 ? 17.264 9.815 -0.996 1.00 48.25 94 PRO A N 1
ATOM 761 C CA . PRO A 1 94 ? 16.601 10.694 -0.054 1.00 48.25 94 PRO A CA 1
ATOM 762 C C . PRO A 1 94 ? 15.102 10.772 -0.360 1.00 48.25 94 PRO A C 1
ATOM 764 O O . PRO A 1 94 ? 14.682 10.888 -1.507 1.00 48.25 94 PRO A O 1
ATOM 767 N N . LYS A 1 95 ? 14.284 10.780 0.697 1.00 50.50 95 LYS A N 1
ATOM 768 C CA . LYS A 1 95 ? 12.818 10.936 0.621 1.00 50.50 95 LYS A CA 1
ATOM 769 C C . LYS A 1 95 ? 12.358 12.237 -0.047 1.00 50.50 95 LYS A C 1
ATOM 771 O O . LYS A 1 95 ? 11.184 12.353 -0.383 1.00 50.50 95 LYS A O 1
ATOM 776 N N . ASN A 1 96 ? 13.248 13.221 -0.174 1.00 46.88 96 ASN A N 1
ATOM 777 C CA . ASN A 1 96 ? 12.953 14.504 -0.788 1.00 46.88 96 ASN A CA 1
ATOM 778 C C . ASN A 1 96 ? 13.525 14.539 -2.219 1.00 46.88 96 ASN A C 1
ATOM 780 O O . ASN A 1 96 ? 14.752 14.508 -2.358 1.00 46.88 96 ASN A O 1
ATOM 784 N N . PRO A 1 97 ? 12.677 14.644 -3.262 1.00 50.72 97 PRO A N 1
ATOM 785 C CA . PRO A 1 97 ? 13.117 14.772 -4.652 1.00 50.72 97 PRO A CA 1
ATOM 786 C C . PRO A 1 97 ? 14.060 15.958 -4.901 1.00 50.72 97 PRO A C 1
ATOM 788 O O . PRO A 1 97 ? 14.814 15.927 -5.867 1.00 50.72 97 PRO A O 1
ATOM 791 N N . GLU A 1 98 ? 14.034 16.980 -4.036 1.00 42.09 98 GLU A N 1
ATOM 792 C CA . GLU A 1 98 ? 14.880 18.181 -4.129 1.00 42.09 98 GLU A CA 1
ATOM 793 C C . GLU A 1 98 ? 16.343 17.975 -3.692 1.00 42.09 98 GLU A C 1
ATOM 795 O O . GLU A 1 98 ? 17.142 18.899 -3.810 1.00 42.09 98 GLU A O 1
ATOM 800 N N . MET A 1 99 ? 16.715 16.801 -3.167 1.00 44.56 99 MET A N 1
ATOM 801 C CA . MET A 1 99 ? 18.101 16.506 -2.756 1.00 44.56 99 MET A CA 1
ATOM 802 C C . MET A 1 99 ? 18.889 15.662 -3.773 1.00 44.56 99 MET A C 1
ATOM 804 O O . MET A 1 99 ? 19.850 14.996 -3.385 1.00 44.56 99 MET A O 1
ATOM 808 N N . ASN A 1 100 ? 18.486 15.682 -5.047 1.00 43.66 100 ASN A N 1
ATOM 809 C CA . ASN A 1 100 ? 19.252 15.112 -6.163 1.00 43.66 100 ASN A CA 1
ATOM 810 C C . ASN A 1 100 ? 20.015 16.195 -6.928 1.00 43.66 100 ASN A C 1
ATOM 812 O O . ASN A 1 100 ? 19.383 17.218 -7.275 1.00 43.66 100 ASN A O 1
#

InterPro domains:
  IPR003774 AlgH-like [PF02622] (3-84)
  IPR003774 AlgH-like [PTHR30327] (2-97)

Foldseek 3Di:
DAPWDDPDDLDTDDDDPVVVVVCVVVDVPCVLVDDDDDDDDDDDPCRVVVCVVVVVDDDFDDDPSLVSNDDDCVSVQVRQVVVPPPRNCVSPDDPDPVPD

Secondary structure (DSSP, 8-state):
-TTPEEEETTEEE---HHHHHHHHHH-GGGTTT-----S-----TTHHHHHHHTTS-------HHHHHH--SHHHHHHHHHHH-TTGGGGGGS-SSGGG-

Organism: NCBI:txid1411915

Radius of gyration: 16.99 Å; chains: 1; bounding box: 42×30×41 Å

pLDDT: mean 76.91, std 11.77, range [42.09, 91.69]